Protein AF-A0A349IL71-F1 (afdb_monomer_lite)

Foldseek 3Di:
DVVLLVVLVVQVCCCVPVVDGPDDPVVSVVSLVVLVVVCVVVVDDDPSRPVD

Radius of gyration: 11.07 Å; chains: 1; bounding box: 20×15×31 Å

Structure (mmCIF, N/CA/C/O backbone):
data_AF-A0A349IL71-F1
#
_entry.id   AF-A0A349IL71-F1
#
loop_
_atom_site.group_PDB
_atom_site.id
_atom_site.type_symbol
_atom_site.label_atom_id
_atom_site.label_alt_id
_atom_site.label_comp_id
_atom_site.label_asym_id
_atom_site.label_entity_id
_atom_site.label_seq_id
_atom_site.pdbx_PDB_ins_code
_atom_site.Cartn_x
_atom_site.Cartn_y
_atom_site.Cartn_z
_atom_site.occupancy
_atom_site.B_iso_or_equiv
_atom_site.auth_seq_id
_atom_site.auth_comp_id
_atom_site.auth_asym_id
_atom_site.auth_atom_id
_atom_site.pdbx_PDB_model_num
ATOM 1 N N . MET A 1 1 ? -7.883 3.938 2.576 1.00 90.44 1 MET A N 1
ATOM 2 C CA . MET A 1 1 ? -7.965 2.458 2.643 1.00 90.44 1 MET A CA 1
ATOM 3 C C . MET A 1 1 ? -8.383 1.809 1.322 1.00 90.44 1 MET A C 1
ATOM 5 O O . MET A 1 1 ? -7.501 1.271 0.681 1.00 90.44 1 MET A O 1
ATOM 9 N N . LYS A 1 2 ? -9.645 1.873 0.849 1.00 94.38 2 LYS A N 1
ATOM 10 C CA . LYS A 1 2 ? -10.055 1.169 -0.399 1.00 94.38 2 LYS A CA 1
ATOM 11 C C . LYS A 1 2 ? -9.208 1.522 -1.631 1.00 94.38 2 LYS A C 1
ATOM 13 O O . LYS A 1 2 ? -8.745 0.623 -2.321 1.00 94.38 2 LYS A O 1
ATOM 18 N N . GLU A 1 3 ? -8.981 2.813 -1.874 1.00 95.88 3 GLU A N 1
ATOM 19 C CA . GLU A 1 3 ? -8.146 3.250 -3.002 1.00 95.88 3 GLU A CA 1
ATOM 20 C C . GLU A 1 3 ? -6.673 2.864 -2.825 1.00 95.88 3 GLU A C 1
ATOM 22 O O . GLU A 1 3 ? -6.063 2.413 -3.782 1.00 95.88 3 GLU A O 1
ATOM 27 N N . LEU A 1 4 ? -6.122 2.951 -1.606 1.00 95.88 4 LEU A N 1
ATOM 28 C CA . LEU A 1 4 ? -4.752 2.498 -1.314 1.00 95.88 4 LEU A CA 1
ATOM 29 C C . LEU A 1 4 ? -4.583 1.004 -1.607 1.00 95.88 4 LEU A C 1
ATOM 31 O O . LEU A 1 4 ? -3.672 0.623 -2.332 1.00 95.88 4 LEU A O 1
ATOM 35 N N . VAL A 1 5 ? -5.510 0.172 -1.123 1.00 96.75 5 VAL A N 1
ATOM 36 C CA . VAL A 1 5 ? -5.534 -1.272 -1.392 1.00 96.75 5 VAL A CA 1
ATOM 37 C C . VAL A 1 5 ? -5.593 -1.546 -2.895 1.00 96.75 5 VAL A C 1
ATOM 39 O O . VAL A 1 5 ? -4.851 -2.387 -3.395 1.00 96.75 5 VAL A O 1
ATOM 42 N N . ARG A 1 6 ? -6.451 -0.836 -3.637 1.00 96.50 6 ARG A N 1
ATOM 43 C CA . ARG A 1 6 ? -6.558 -0.991 -5.094 1.00 96.50 6 ARG A CA 1
ATOM 44 C C . ARG A 1 6 ? -5.247 -0.630 -5.794 1.00 96.50 6 ARG A C 1
ATOM 46 O O . ARG A 1 6 ? -4.757 -1.426 -6.585 1.00 96.50 6 ARG A O 1
ATOM 53 N N . THR A 1 7 ? -4.684 0.531 -5.474 1.00 96.19 7 THR A N 1
ATOM 54 C CA . THR A 1 7 ? -3.454 1.052 -6.081 1.00 96.19 7 THR A CA 1
ATOM 55 C C . THR A 1 7 ? -2.250 0.156 -5.803 1.00 96.19 7 THR A C 1
ATOM 57 O O . THR A 1 7 ? -1.514 -0.180 -6.727 1.00 96.19 7 THR A O 1
ATOM 60 N N . LEU A 1 8 ? -2.057 -0.267 -4.553 1.00 96.12 8 LEU A N 1
ATOM 61 C CA . LEU A 1 8 ? -0.955 -1.151 -4.172 1.00 96.12 8 LEU A CA 1
ATOM 62 C C . LEU A 1 8 ? -1.085 -2.527 -4.843 1.00 96.12 8 LEU A C 1
ATOM 64 O O . LEU A 1 8 ? -0.116 -3.036 -5.400 1.00 96.12 8 LEU A O 1
ATOM 68 N N . ASN A 1 9 ? -2.291 -3.102 -4.888 1.00 95.38 9 ASN A N 1
ATOM 69 C CA . ASN A 1 9 ? -2.516 -4.364 -5.596 1.00 95.38 9 ASN A CA 1
ATOM 70 C C . ASN A 1 9 ? -2.282 -4.246 -7.106 1.00 95.38 9 ASN A C 1
ATOM 72 O O . ASN A 1 9 ? -1.750 -5.169 -7.722 1.00 95.38 9 ASN A O 1
ATOM 76 N N . GLU A 1 10 ? -2.671 -3.127 -7.719 1.00 94.62 10 GLU A N 1
ATOM 77 C CA . GLU A 1 10 ? -2.401 -2.862 -9.132 1.00 94.62 10 GLU A CA 1
ATOM 78 C C . GLU A 1 10 ? -0.895 -2.739 -9.388 1.00 94.62 10 GLU A C 1
ATOM 80 O O . GLU A 1 10 ? -0.384 -3.380 -10.304 1.00 94.62 10 GLU A O 1
ATOM 85 N N . ALA A 1 11 ? -0.169 -2.020 -8.529 1.00 93.00 11 ALA A N 1
ATOM 86 C CA . ALA A 1 11 ? 1.283 -1.898 -8.621 1.00 93.00 11 ALA A CA 1
ATOM 87 C C . ALA A 1 11 ? 1.985 -3.253 -8.517 1.00 93.00 11 ALA A C 1
ATOM 89 O O . ALA A 1 11 ? 2.787 -3.597 -9.387 1.00 93.00 11 ALA A O 1
ATOM 90 N N . ALA A 1 12 ? 1.620 -4.054 -7.514 1.00 90.44 12 ALA A N 1
ATOM 91 C CA . ALA A 1 12 ? 2.153 -5.399 -7.345 1.00 90.44 12 ALA A CA 1
ATOM 92 C C . ALA A 1 12 ? 1.839 -6.273 -8.569 1.00 90.44 12 ALA A C 1
ATOM 94 O O . ALA A 1 12 ? 2.710 -6.966 -9.095 1.00 90.44 12 ALA A O 1
ATOM 95 N N . ARG A 1 13 ? 0.605 -6.209 -9.083 1.00 91.88 13 ARG A N 1
ATOM 96 C CA . ARG A 1 13 ? 0.198 -6.977 -10.262 1.00 91.88 13 ARG A CA 1
ATOM 97 C C . ARG A 1 13 ? 1.020 -6.615 -11.496 1.00 91.88 13 ARG A C 1
ATOM 99 O O . ARG A 1 13 ? 1.445 -7.535 -12.193 1.00 91.88 13 ARG A O 1
ATOM 106 N N . VAL A 1 14 ? 1.219 -5.328 -11.785 1.00 90.94 14 VAL A N 1
ATOM 107 C CA . VAL A 1 14 ? 1.969 -4.881 -12.973 1.00 90.94 14 VAL A CA 1
ATOM 108 C C . VAL A 1 14 ? 3.442 -5.275 -12.858 1.00 90.94 14 VAL A C 1
ATOM 110 O O . VAL A 1 14 ? 3.991 -5.812 -13.821 1.00 90.94 14 VAL A O 1
ATOM 113 N N . TYR A 1 15 ? 4.032 -5.145 -11.665 1.00 86.50 15 TYR A N 1
ATOM 114 C CA . TYR A 1 15 ? 5.399 -5.592 -11.394 1.00 86.50 15 TYR A CA 1
ATOM 115 C C . TYR A 1 15 ? 5.598 -7.073 -11.738 1.00 86.50 15 TYR A C 1
ATOM 117 O O . TYR A 1 15 ? 6.493 -7.428 -12.505 1.00 86.50 15 TYR A O 1
ATOM 125 N N . TYR A 1 16 ? 4.713 -7.942 -11.238 1.00 81.62 16 TYR A N 1
ATOM 126 C CA . TYR A 1 16 ? 4.828 -9.385 -11.460 1.00 81.62 16 TYR A CA 1
ATOM 127 C C . TYR A 1 16 ? 4.387 -9.846 -12.853 1.00 81.62 16 TYR A C 1
ATOM 129 O O . TYR A 1 16 ? 4.932 -10.821 -13.369 1.00 81.62 16 TYR A O 1
ATOM 137 N N . SER A 1 17 ? 3.383 -9.199 -13.449 1.00 82.88 17 SER A N 1
ATOM 138 C CA . SER A 1 17 ? 2.768 -9.674 -14.699 1.00 82.88 17 SER A CA 1
ATOM 139 C C . SER A 1 17 ? 3.437 -9.101 -15.943 1.00 82.88 17 SER A C 1
ATOM 141 O O . SER A 1 17 ? 3.561 -9.798 -16.946 1.00 82.88 17 SER A O 1
ATOM 143 N N . GLU A 1 18 ? 3.829 -7.830 -15.900 1.00 80.75 18 GLU A N 1
ATOM 144 C CA . GLU A 1 18 ? 4.266 -7.077 -17.080 1.00 80.75 18 GLU A CA 1
ATOM 145 C C . GLU A 1 18 ? 5.756 -6.727 -17.033 1.00 80.75 18 GLU A C 1
ATOM 147 O O . GLU A 1 18 ? 6.291 -6.229 -18.022 1.00 80.75 18 GLU A O 1
ATOM 152 N N . GLY A 1 19 ? 6.433 -6.984 -15.905 1.00 79.31 19 GLY A N 1
ATOM 153 C CA . GLY A 1 19 ? 7.824 -6.573 -15.693 1.00 79.31 19 GLY A CA 1
ATOM 154 C C . GLY A 1 19 ? 8.004 -5.052 -15.738 1.00 79.31 19 GLY A C 1
ATOM 155 O O . GLY A 1 19 ? 9.110 -4.573 -15.976 1.00 79.31 19 GLY A O 1
ATOM 156 N N . ASN A 1 20 ? 6.909 -4.311 -15.549 1.00 82.25 20 ASN A N 1
ATOM 157 C CA . ASN A 1 20 ? 6.855 -2.858 -15.548 1.00 82.25 20 ASN A CA 1
ATOM 158 C C . ASN A 1 20 ? 6.514 -2.356 -14.143 1.00 82.25 20 ASN A C 1
ATOM 160 O O . ASN A 1 20 ? 5.867 -3.040 -13.356 1.00 82.25 20 ASN A O 1
ATOM 164 N N . GLU A 1 21 ? 6.901 -1.123 -13.847 1.00 84.06 21 GLU A N 1
ATOM 165 C CA . GLU A 1 21 ? 6.614 -0.466 -12.574 1.00 84.06 21 GLU A CA 1
ATOM 166 C C . GLU A 1 21 ? 5.721 0.752 -12.830 1.00 84.06 21 GLU A C 1
ATOM 168 O O . GLU A 1 21 ? 6.110 1.673 -13.548 1.00 84.06 21 GLU A O 1
ATOM 173 N N . ILE A 1 22 ? 4.514 0.774 -12.247 1.00 89.25 22 ILE A N 1
ATOM 174 C CA . ILE A 1 22 ? 3.643 1.969 -12.282 1.00 89.25 22 ILE A CA 1
ATOM 175 C C . ILE A 1 22 ? 4.060 3.020 -11.246 1.00 89.25 22 ILE A C 1
ATOM 177 O O . ILE A 1 22 ? 3.642 4.174 -11.319 1.00 89.25 22 ILE A O 1
ATOM 181 N N . MET A 1 23 ? 4.873 2.611 -10.272 1.00 92.31 23 MET A N 1
ATOM 182 C CA . MET A 1 23 ? 5.492 3.460 -9.266 1.00 92.31 23 MET A CA 1
ATOM 183 C C . MET A 1 23 ? 6.801 2.829 -8.803 1.00 92.31 23 MET A C 1
ATOM 185 O O . MET A 1 23 ? 6.957 1.612 -8.854 1.00 92.31 23 MET A O 1
ATOM 189 N N . SER A 1 24 ? 7.718 3.661 -8.321 1.00 92.88 24 SER A N 1
ATOM 190 C CA . SER A 1 24 ? 8.950 3.179 -7.695 1.00 92.88 24 SER A CA 1
ATOM 191 C C . SER A 1 24 ? 8.671 2.433 -6.387 1.00 92.88 24 SER A C 1
ATOM 193 O O . SER A 1 24 ? 7.702 2.737 -5.689 1.00 92.88 24 SER A O 1
ATOM 195 N N . ASN A 1 25 ? 9.587 1.545 -5.994 1.00 91.50 25 ASN A N 1
ATOM 196 C CA . ASN A 1 25 ? 9.524 0.852 -4.700 1.00 91.50 25 ASN A CA 1
ATOM 197 C C . ASN A 1 25 ? 9.380 1.823 -3.519 1.00 91.50 25 ASN A C 1
ATOM 199 O O . ASN A 1 25 ? 8.566 1.595 -2.639 1.00 91.50 25 ASN A O 1
ATOM 203 N N . PHE A 1 26 ? 10.073 2.966 -3.548 1.00 94.50 26 PHE A N 1
ATOM 204 C CA . PHE A 1 26 ? 9.948 3.982 -2.498 1.00 94.50 26 PHE A CA 1
ATOM 205 C C . PHE A 1 26 ? 8.519 4.536 -2.366 1.00 94.50 26 PHE A C 1
ATOM 207 O O . PHE A 1 26 ? 8.036 4.778 -1.263 1.00 94.50 26 PHE A O 1
ATOM 214 N N . GLN A 1 27 ? 7.833 4.750 -3.491 1.00 95.75 27 GLN A N 1
ATOM 215 C CA . GLN A 1 27 ? 6.441 5.204 -3.478 1.00 95.75 27 GLN A CA 1
ATOM 216 C C . GLN A 1 27 ? 5.497 4.100 -3.002 1.00 95.75 27 GLN A C 1
ATOM 218 O O . GLN A 1 27 ? 4.547 4.394 -2.283 1.00 95.75 27 GLN A O 1
ATOM 223 N N . TYR A 1 28 ? 5.764 2.851 -3.388 1.00 95.62 28 TYR A N 1
ATOM 224 C CA . TYR A 1 28 ? 5.008 1.700 -2.910 1.00 95.62 28 TYR A CA 1
ATOM 225 C C . TYR A 1 28 ? 5.113 1.573 -1.387 1.00 95.62 28 TYR A C 1
ATOM 227 O O . TYR A 1 28 ? 4.087 1.515 -0.715 1.00 95.62 28 TYR A O 1
ATOM 235 N N . ASP A 1 29 ? 6.333 1.621 -0.850 1.00 96.56 29 ASP A N 1
ATOM 236 C CA . ASP A 1 29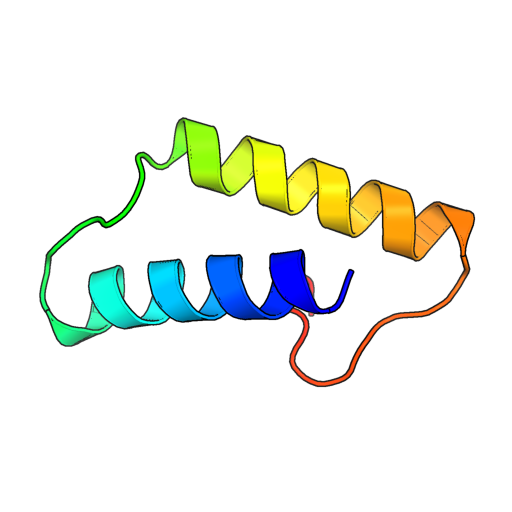 ? 6.605 1.525 0.586 1.00 96.56 29 ASP A CA 1
ATOM 237 C C . ASP A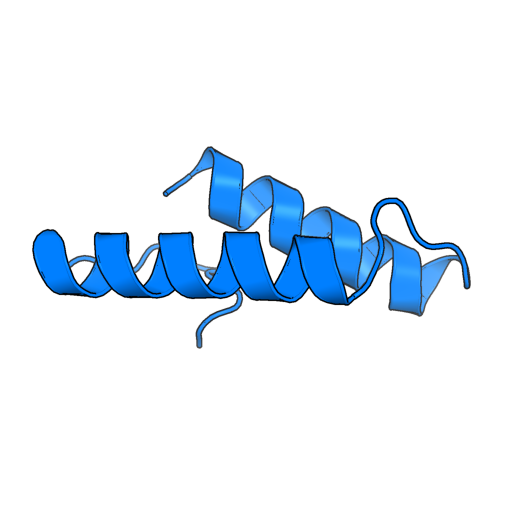 1 29 ? 5.883 2.636 1.362 1.00 96.56 29 ASP A C 1
ATOM 239 O O . ASP A 1 29 ? 5.197 2.366 2.344 1.00 96.56 29 ASP A O 1
ATOM 243 N N . ALA A 1 30 ? 5.936 3.879 0.871 1.00 97.75 30 ALA A N 1
ATOM 244 C CA . ALA A 1 30 ? 5.248 5.002 1.508 1.00 97.75 30 ALA A CA 1
ATOM 245 C C . ALA A 1 30 ? 3.717 4.821 1.559 1.00 97.75 30 ALA A C 1
ATOM 247 O O . ALA A 1 30 ? 3.089 5.110 2.577 1.00 97.75 30 ALA A O 1
ATOM 248 N N . LEU A 1 31 ? 3.107 4.335 0.473 1.00 97.56 31 LEU A N 1
ATOM 249 C CA . LEU A 1 31 ? 1.664 4.068 0.418 1.00 97.56 31 LEU A CA 1
ATOM 250 C C . LEU A 1 31 ? 1.267 2.854 1.269 1.00 97.56 31 LEU A C 1
ATOM 252 O O . LEU A 1 31 ? 0.156 2.806 1.803 1.00 97.56 31 LEU A O 1
ATOM 256 N N . TYR A 1 32 ? 2.157 1.871 1.383 1.00 97.62 32 TYR A N 1
ATOM 257 C CA . TYR A 1 32 ? 1.972 0.697 2.223 1.00 97.62 32 TYR A CA 1
ATOM 258 C C . TYR A 1 32 ? 1.995 1.069 3.712 1.00 97.62 32 TYR A C 1
ATOM 260 O O . TYR A 1 32 ? 1.101 0.665 4.455 1.00 97.62 32 TYR A O 1
ATOM 268 N N . ASP A 1 33 ? 2.943 1.912 4.128 1.00 98.06 33 ASP 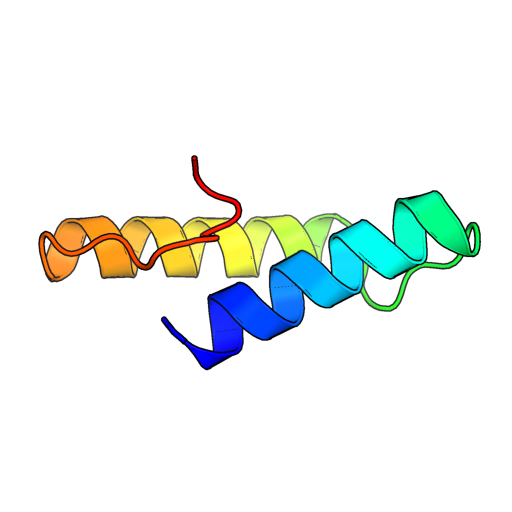A N 1
ATOM 269 C CA . ASP A 1 33 ? 3.010 2.450 5.490 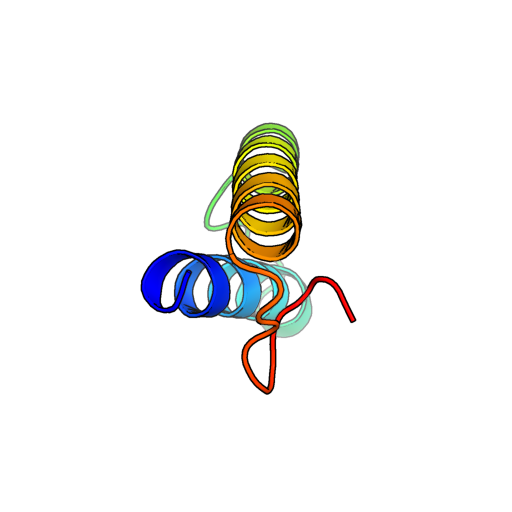1.00 98.06 33 ASP A CA 1
ATOM 270 C C . ASP A 1 33 ? 1.775 3.302 5.830 1.00 98.06 33 ASP A C 1
ATOM 272 O O . ASP A 1 33 ? 1.202 3.159 6.912 1.00 98.06 33 ASP A O 1
ATOM 276 N N . GLU A 1 34 ? 1.302 4.134 4.893 1.00 97.88 34 GLU A N 1
ATOM 277 C CA . GLU A 1 34 ? 0.053 4.894 5.057 1.00 97.88 34 GLU A CA 1
ATOM 278 C C . GLU A 1 34 ? -1.150 3.959 5.262 1.00 97.88 34 GLU A C 1
ATOM 280 O O . GLU A 1 34 ? -2.009 4.205 6.115 1.00 97.88 34 GLU A O 1
ATOM 285 N N . LEU A 1 35 ? -1.218 2.861 4.502 1.00 98.00 35 LEU A N 1
ATOM 286 C CA . LEU A 1 35 ? -2.283 1.875 4.648 1.00 98.00 35 LEU A CA 1
ATOM 287 C C . LEU A 1 35 ? -2.225 1.178 6.013 1.00 98.00 35 LEU A C 1
ATOM 289 O O . LEU A 1 35 ? -3.258 1.106 6.677 1.00 98.00 35 LEU A O 1
ATOM 293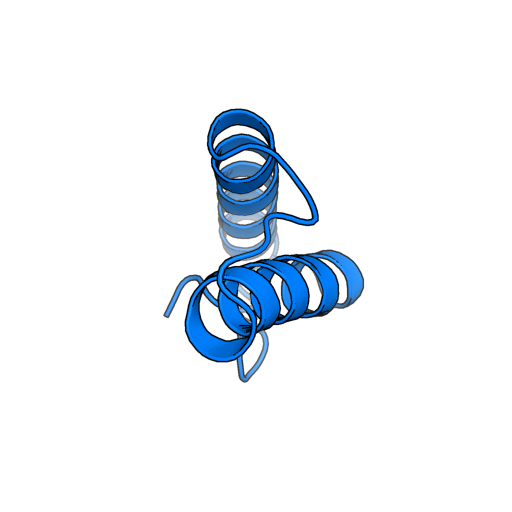 N N . LEU A 1 36 ? -1.043 0.740 6.457 1.00 98.00 36 LEU A N 1
ATOM 294 C CA . LEU A 1 36 ? -0.845 0.148 7.784 1.00 98.00 36 LEU A CA 1
ATOM 295 C C . LEU A 1 36 ? -1.272 1.099 8.905 1.00 98.00 36 LEU A C 1
ATOM 297 O O . LEU A 1 36 ? -1.935 0.683 9.857 1.00 98.00 36 LEU A O 1
ATOM 301 N N . GLN A 1 37 ? -0.920 2.380 8.789 1.00 98.06 37 GLN A N 1
ATOM 302 C CA . GLN A 1 37 ? -1.304 3.385 9.770 1.00 98.06 37 GLN A CA 1
ATOM 303 C C . GLN A 1 37 ? -2.829 3.540 9.838 1.00 98.06 37 GLN A C 1
ATOM 305 O O . GLN A 1 37 ? -3.401 3.518 10.927 1.00 98.06 37 GLN A O 1
ATOM 310 N N . LEU A 1 38 ? -3.508 3.624 8.691 1.00 97.38 38 LEU A N 1
ATOM 311 C CA . LEU A 1 38 ? -4.969 3.718 8.645 1.00 97.38 38 LEU A CA 1
ATOM 312 C C . LEU A 1 38 ? -5.660 2.460 9.189 1.00 97.38 38 LEU A C 1
ATOM 314 O O . LEU A 1 38 ? -6.683 2.565 9.869 1.00 97.38 38 LEU A O 1
ATOM 318 N N . GLU A 1 39 ? -5.124 1.272 8.912 1.00 97.88 39 GLU A N 1
ATOM 319 C CA . GLU A 1 39 ? -5.639 0.011 9.459 1.00 97.88 39 GLU A CA 1
ATOM 320 C C . GLU A 1 39 ? -5.501 -0.028 10.988 1.00 97.88 39 GLU A C 1
ATOM 322 O O . GLU A 1 39 ? -6.441 -0.421 11.683 1.00 97.88 39 GLU A O 1
ATOM 327 N N . ALA A 1 40 ? -4.379 0.458 11.527 1.00 97.38 40 ALA A N 1
ATOM 328 C CA . ALA A 1 40 ? -4.155 0.567 12.967 1.00 97.38 40 ALA A CA 1
ATOM 329 C C . ALA A 1 40 ? -5.068 1.612 13.633 1.00 97.38 40 ALA A C 1
ATOM 331 O O . ALA A 1 40 ? -5.643 1.343 14.687 1.00 97.38 40 ALA A O 1
ATOM 332 N N . GLU A 1 41 ? -5.236 2.785 13.018 1.00 97.81 41 GLU A N 1
ATOM 333 C CA . GLU A 1 41 ? -6.084 3.868 13.535 1.00 97.81 41 GLU A CA 1
ATOM 334 C C . GLU A 1 41 ? -7.571 3.497 13.534 1.00 97.81 41 GLU A C 1
ATOM 336 O O . GLU A 1 41 ? -8.314 3.869 14.444 1.00 97.81 41 GLU A O 1
ATOM 341 N N . THR A 1 42 ? -8.018 2.759 12.518 1.00 96.25 42 THR A N 1
ATOM 342 C CA . THR A 1 42 ? -9.429 2.376 12.369 1.00 96.25 42 THR A CA 1
ATOM 343 C C . THR A 1 42 ? -9.764 1.029 13.005 1.00 96.25 42 THR A C 1
ATOM 345 O O . THR A 1 42 ? -10.940 0.743 13.236 1.00 96.25 42 THR A O 1
ATOM 348 N N . GLY A 1 43 ? -8.759 0.190 13.275 1.00 96.75 43 GLY A N 1
ATOM 349 C CA . GLY A 1 43 ? -8.944 -1.194 13.713 1.00 96.75 43 GLY A CA 1
ATOM 350 C C . GLY A 1 43 ? -9.622 -2.078 12.660 1.00 96.75 43 GLY A C 1
ATOM 351 O O . GLY A 1 43 ? -10.174 -3.124 13.001 1.00 96.75 43 GLY A O 1
ATOM 352 N N . MET A 1 44 ? -9.636 -1.650 11.394 1.00 94.81 44 MET A N 1
ATOM 353 C CA . MET A 1 44 ? -10.273 -2.357 10.286 1.00 94.81 44 MET A CA 1
ATOM 354 C C . MET A 1 44 ? -9.246 -2.684 9.210 1.00 94.81 44 MET A C 1
ATOM 356 O O . MET A 1 44 ? -8.545 -1.801 8.733 1.00 94.81 44 MET A O 1
ATOM 360 N N . ILE A 1 45 ? -9.238 -3.939 8.766 1.00 96.25 45 ILE A N 1
ATOM 361 C CA . ILE A 1 45 ? -8.426 -4.406 7.640 1.00 96.25 45 ILE A CA 1
ATOM 362 C C . ILE A 1 45 ? -9.379 -4.801 6.521 1.00 96.25 45 ILE A C 1
ATOM 364 O O . ILE A 1 45 ? -10.316 -5.581 6.723 1.00 96.25 45 ILE A O 1
ATOM 368 N N . LEU A 1 46 ? -9.181 -4.226 5.337 1.00 94.88 46 LEU A N 1
ATOM 369 C CA . LEU A 1 46 ? -10.021 -4.539 4.186 1.00 94.88 46 LEU A CA 1
ATOM 370 C C . LEU A 1 46 ? -9.610 -5.881 3.577 1.00 94.88 46 LEU A C 1
ATOM 372 O O . LEU A 1 46 ? -8.431 -6.206 3.477 1.00 94.88 46 LEU A O 1
ATOM 376 N N . SER A 1 47 ? -10.588 -6.659 3.115 1.00 94.81 47 SER A N 1
ATOM 377 C CA . SER A 1 47 ? -10.301 -7.892 2.381 1.00 94.81 47 SER A CA 1
ATOM 378 C C . SER A 1 47 ? -9.479 -7.603 1.124 1.00 94.81 47 SER A C 1
ATOM 380 O O . SER A 1 47 ? -9.807 -6.693 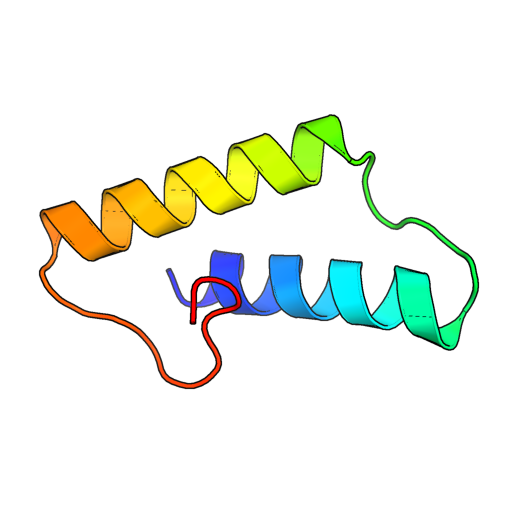0.361 1.00 94.81 47 SER A O 1
ATOM 382 N N . GLY A 1 48 ? -8.432 -8.400 0.909 1.00 93.44 48 GLY A N 1
ATOM 383 C CA . GLY A 1 48 ? -7.484 -8.189 -0.185 1.00 93.44 48 GLY A CA 1
ATOM 384 C C . GLY A 1 48 ? -6.523 -7.025 0.054 1.00 93.44 48 GLY A C 1
ATOM 385 O O . GLY A 1 48 ? -5.915 -6.558 -0.904 1.00 93.44 48 GLY A O 1
ATOM 386 N N . SER A 1 49 ? -6.405 -6.533 1.292 1.00 95.88 49 SER A N 1
ATOM 387 C CA . SER A 1 49 ? -5.333 -5.611 1.650 1.00 95.88 49 SER A CA 1
ATOM 388 C C . SER A 1 49 ? -3.974 -6.274 1.398 1.00 95.88 49 SER A C 1
ATOM 390 O O . SER A 1 49 ? -3.788 -7.415 1.820 1.00 95.88 49 SER A O 1
ATOM 392 N N . PRO A 1 50 ? -3.027 -5.593 0.729 1.00 94.38 50 PRO A N 1
ATOM 393 C CA . PRO A 1 50 ? -1.677 -6.114 0.514 1.00 94.38 50 PRO A CA 1
ATOM 394 C C . PRO A 1 50 ? -0.859 -6.209 1.811 1.00 94.38 50 PRO A C 1
ATOM 396 O O . PRO A 1 50 ? 0.251 -6.725 1.772 1.00 94.38 50 PRO A O 1
ATOM 399 N N . THR A 1 51 ? -1.378 -5.711 2.941 1.00 94.25 51 THR A N 1
ATOM 400 C CA . THR A 1 51 ? -0.727 -5.778 4.256 1.00 94.25 51 THR A CA 1
ATOM 401 C C . THR A 1 51 ? -0.914 -7.117 4.981 1.00 94.25 51 THR A C 1
ATOM 403 O O . THR A 1 51 ? -0.472 -7.250 6.124 1.00 94.25 51 THR A O 1
ATOM 406 N N . GLN A 1 52 ? -1.585 -8.091 4.349 1.00 91.94 52 GLN A N 1
ATOM 407 C CA . GLN A 1 52 ? -1.926 -9.413 4.898 1.00 91.94 52 GLN A CA 1
ATOM 408 C C . GLN A 1 52 ? -1.337 -10.568 4.086 1.00 91.94 52 GLN A C 1
ATOM 410 O O . GLN A 1 52 ? -1.163 -10.411 2.857 1.00 91.94 52 GLN A O 1
#

pLDDT: mean 93.48, std 4.93, range [79.31, 98.06]

Sequence (52 aa):
MKELVRTLNEAARVYYSEGNEIMSNFQYDALYDELLQLEAETGMILSGSPTQ

Secondary structure (DSSP, 8-state):
-HHHHHHHHHHHHHHHHHS--SS-HHHHHHHHHHHHHHHHHHT---TT-TT-